Protein AF-A0A450T2B1-F1 (afdb_monomer_lite)

Radius of gyration: 15.11 Å; chains: 1; bounding box: 33×17×41 Å

pLDDT: mean 95.4, std 6.44, range [58.62, 98.31]

Organism: NCBI:txid2126562

Structure (mmCIF, N/CA/C/O backbone):
data_AF-A0A450T2B1-F1
#
_entry.id   AF-A0A450T2B1-F1
#
loop_
_atom_site.group_PDB
_atom_site.id
_atom_site.type_symbol
_atom_site.label_atom_id
_atom_site.label_alt_id
_atom_site.label_comp_id
_atom_site.label_asym_id
_atom_site.label_entity_id
_atom_site.label_seq_id
_atom_site.pdbx_PDB_ins_code
_atom_site.Cartn_x
_atom_site.Cartn_y
_atom_site.Cartn_z
_atom_site.occupancy
_atom_site.B_iso_or_equiv
_atom_site.auth_seq_id
_atom_site.auth_comp_id
_atom_site.auth_asym_id
_atom_site.auth_atom_id
_atom_site.pdbx_PDB_model_num
ATOM 1 N N . GLN A 1 1 ? -20.497 5.137 27.882 1.00 72.88 1 GLN A N 1
ATOM 2 C CA . GLN A 1 1 ? -20.690 5.278 26.419 1.00 72.88 1 GLN A CA 1
ATOM 3 C C . GLN A 1 1 ? -19.395 5.661 25.695 1.00 72.88 1 GLN A C 1
ATOM 5 O O . GLN A 1 1 ? -19.057 4.975 24.741 1.00 72.88 1 GLN A O 1
ATOM 10 N N . GLY A 1 2 ? -18.604 6.627 26.187 1.00 90.81 2 GLY A N 1
ATOM 11 C CA . GLY A 1 2 ? -17.339 7.023 25.533 1.00 90.81 2 GLY A CA 1
ATOM 12 C C . GLY A 1 2 ? -16.302 5.902 25.335 1.00 90.81 2 GLY A C 1
ATOM 13 O O . GLY A 1 2 ? -15.696 5.822 24.274 1.00 90.81 2 GLY A O 1
ATOM 14 N N . MET A 1 3 ? -16.147 4.975 26.293 1.00 92.56 3 MET A N 1
ATOM 15 C CA . MET A 1 3 ? -15.194 3.856 26.150 1.00 92.56 3 MET A CA 1
ATOM 16 C C . MET A 1 3 ? -15.533 2.908 24.989 1.00 92.56 3 MET A C 1
ATOM 18 O O . MET A 1 3 ? -14.639 2.486 24.264 1.00 92.56 3 MET A O 1
ATOM 22 N N . GLN A 1 4 ? -16.815 2.589 24.780 1.00 91.50 4 GLN A N 1
ATOM 23 C CA . GLN A 1 4 ? -17.232 1.728 23.666 1.00 91.50 4 GLN A CA 1
ATOM 24 C C . GLN A 1 4 ? -16.998 2.407 22.313 1.00 91.50 4 GLN A C 1
ATOM 26 O O . GLN A 1 4 ? -16.494 1.767 21.395 1.00 91.50 4 GLN A O 1
ATOM 31 N N . GLN A 1 5 ? -17.299 3.704 22.210 1.00 92.50 5 GLN A N 1
ATOM 32 C CA . GLN A 1 5 ? -17.051 4.482 20.994 1.00 92.50 5 GLN A CA 1
ATOM 33 C C . GLN A 1 5 ? -15.552 4.576 20.682 1.00 92.50 5 GLN A C 1
ATOM 35 O O . GLN A 1 5 ? -15.155 4.332 19.546 1.00 92.50 5 GLN A O 1
ATOM 40 N N . GLY A 1 6 ? -14.716 4.842 21.691 1.00 95.94 6 GLY A N 1
ATOM 41 C CA . GLY A 1 6 ? -13.262 4.888 21.521 1.00 95.94 6 GLY A CA 1
ATOM 42 C C . GLY A 1 6 ? -12.676 3.553 21.053 1.00 95.94 6 GLY A C 1
ATOM 43 O O . GLY A 1 6 ? -11.861 3.529 20.134 1.00 95.94 6 GLY A O 1
ATOM 44 N N . MET A 1 7 ? -13.137 2.429 21.617 1.00 96.31 7 MET A N 1
ATOM 45 C CA . MET A 1 7 ? -12.703 1.097 21.177 1.00 96.31 7 MET A CA 1
ATOM 46 C C . MET A 1 7 ? -13.123 0.790 19.734 1.00 96.31 7 MET A C 1
ATOM 48 O O . MET A 1 7 ? -12.312 0.281 18.963 1.00 96.31 7 MET A O 1
ATOM 52 N N . GLN A 1 8 ? -14.358 1.124 19.346 1.00 96.38 8 GLN A N 1
ATOM 53 C CA . GLN A 1 8 ? -14.837 0.919 17.974 1.00 96.38 8 GLN A CA 1
ATOM 54 C C . GLN A 1 8 ? -14.045 1.752 16.960 1.00 96.38 8 GLN A C 1
ATOM 56 O O . GLN A 1 8 ? -13.615 1.222 15.937 1.00 96.38 8 GLN A O 1
ATOM 61 N N . GLN A 1 9 ? -13.800 3.031 17.261 1.00 95.50 9 GLN A N 1
ATOM 62 C CA . GLN A 1 9 ? -13.003 3.909 16.402 1.00 95.50 9 GLN A CA 1
ATOM 63 C C . GLN A 1 9 ? -11.564 3.403 16.256 1.00 95.50 9 GLN A C 1
ATOM 65 O O . GLN A 1 9 ? -11.060 3.317 15.138 1.00 95.50 9 GLN A O 1
ATOM 70 N N . GLY A 1 10 ? -10.923 3.013 17.363 1.00 97.38 10 GLY A N 1
ATOM 71 C CA . GLY A 1 10 ? -9.563 2.473 17.333 1.00 97.38 10 GLY A CA 1
ATOM 72 C C . GLY A 1 10 ? -9.461 1.183 16.518 1.00 97.38 10 GLY A C 1
ATOM 73 O O . GLY A 1 10 ? -8.546 1.033 15.711 1.00 97.38 10 GLY A O 1
ATOM 74 N N . MET A 1 11 ? -10.432 0.276 16.664 1.00 97.81 11 MET A N 1
ATOM 75 C CA . MET A 1 11 ? -10.485 -0.962 15.883 1.00 97.81 11 MET A CA 1
ATOM 76 C C . MET A 1 11 ? -10.654 -0.685 14.384 1.00 97.81 11 MET A C 1
ATOM 78 O O . MET A 1 11 ? -9.929 -1.258 13.573 1.00 97.81 11 MET A O 1
ATOM 82 N N . GLN A 1 12 ? -11.560 0.223 14.011 1.00 97.56 12 GLN A N 1
ATOM 83 C CA . GLN A 1 12 ? -11.785 0.590 12.613 1.00 97.56 12 GLN A CA 1
ATOM 84 C C . GLN A 1 12 ? -10.541 1.232 11.984 1.00 97.56 12 GLN A C 1
ATOM 86 O O . GLN A 1 12 ? -10.158 0.872 10.872 1.00 97.56 12 GLN A O 1
ATOM 91 N N . GLN A 1 13 ? -9.882 2.145 12.703 1.00 96.94 13 GLN A N 1
ATOM 92 C CA . GLN A 1 13 ? -8.642 2.772 12.245 1.00 96.94 13 GLN A CA 1
ATOM 93 C C . GLN A 1 13 ? -7.516 1.747 12.085 1.00 96.94 13 GLN A C 1
ATOM 95 O O . GLN A 1 13 ? -6.820 1.763 11.073 1.00 96.94 13 GLN A O 1
ATOM 100 N N . GLY A 1 14 ? -7.357 0.838 13.051 1.00 98.12 14 GLY A N 1
ATOM 101 C CA . GLY A 1 14 ? -6.353 -0.222 12.984 1.00 98.12 14 GLY A CA 1
ATOM 102 C C . GLY A 1 14 ? -6.571 -1.158 11.795 1.00 98.12 14 GLY A C 1
ATOM 103 O O . GLY A 1 14 ? -5.617 -1.486 11.094 1.00 98.12 14 GLY A O 1
ATOM 104 N N . MET A 1 15 ? -7.825 -1.531 11.525 1.00 98.12 15 MET A N 1
ATOM 105 C CA . MET A 1 15 ? -8.177 -2.365 10.376 1.00 98.12 15 MET A CA 1
ATOM 106 C C . MET A 1 15 ? -7.849 -1.665 9.051 1.00 98.12 15 MET A C 1
ATOM 108 O O . MET A 1 15 ? -7.116 -2.228 8.244 1.00 98.12 15 MET A O 1
ATOM 112 N N . GLN A 1 16 ? -8.277 -0.410 8.872 1.00 97.38 16 GLN A N 1
ATOM 113 C CA . GLN A 1 16 ? -7.991 0.361 7.653 1.00 97.38 16 GLN A CA 1
ATOM 114 C C . GLN A 1 16 ? -6.487 0.565 7.424 1.00 97.38 16 GLN A C 1
ATOM 116 O O . GLN A 1 16 ? -5.999 0.407 6.305 1.00 97.38 16 GLN A O 1
ATOM 121 N N . GLN A 1 17 ? -5.729 0.883 8.480 1.00 97.00 17 GLN A N 1
ATOM 122 C CA . GLN A 1 17 ? -4.272 1.026 8.389 1.00 97.00 17 GLN A CA 1
ATOM 123 C C . GLN A 1 17 ? -3.594 -0.302 8.034 1.00 97.00 17 GLN A C 1
ATOM 125 O O . GLN A 1 17 ? -2.668 -0.319 7.223 1.00 97.00 17 GLN A O 1
ATOM 130 N N . GLY A 1 18 ? -4.057 -1.412 8.615 1.00 97.88 18 GLY A N 1
ATOM 131 C CA . GLY A 1 18 ? -3.551 -2.751 8.322 1.00 97.88 18 GLY A CA 1
ATOM 132 C C . GLY A 1 18 ? -3.809 -3.171 6.876 1.00 97.88 18 GLY A C 1
ATOM 133 O O . GLY A 1 18 ? -2.882 -3.615 6.198 1.00 97.88 18 GLY A O 1
ATOM 134 N N . GLU A 1 19 ? -5.034 -2.976 6.385 1.00 97.69 19 GLU A N 1
ATOM 135 C CA . GLU A 1 19 ? -5.410 -3.262 4.996 1.00 97.69 19 GLU A CA 1
ATOM 136 C C . GLU A 1 19 ? -4.583 -2.429 4.010 1.00 97.69 19 GLU A C 1
ATOM 138 O O . GLU A 1 19 ? -3.999 -2.978 3.075 1.00 97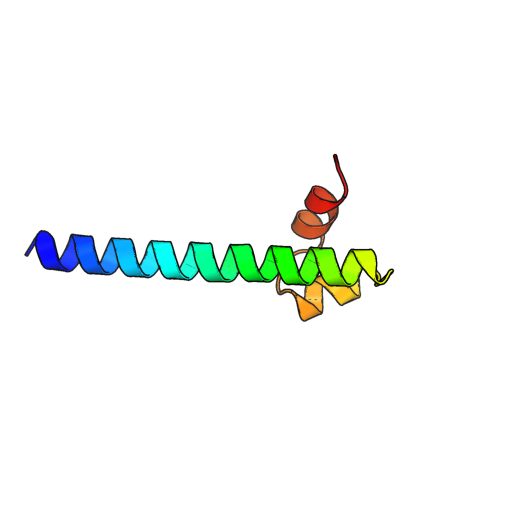.69 19 GLU A O 1
ATOM 143 N N . HIS A 1 20 ? -4.438 -1.124 4.261 1.00 97.06 20 HIS A N 1
ATOM 144 C CA . HIS A 1 20 ? -3.646 -0.251 3.397 1.00 97.06 20 HIS A CA 1
ATOM 145 C C . HIS A 1 20 ? -2.153 -0.613 3.406 1.00 97.06 20 HIS A C 1
ATOM 147 O O . HIS A 1 20 ? -1.521 -0.693 2.351 1.00 97.06 20 HIS A O 1
ATOM 153 N N . LYS A 1 21 ? -1.580 -0.903 4.582 1.00 97.94 21 LYS A N 1
ATOM 154 C CA . LYS A 1 21 ? -0.187 -1.356 4.690 1.00 97.94 21 LYS A CA 1
ATOM 155 C C . LYS A 1 21 ? 0.030 -2.652 3.911 1.00 97.94 21 LYS A C 1
ATOM 157 O O . LYS A 1 21 ? 1.005 -2.761 3.168 1.00 97.94 21 LYS A O 1
ATOM 162 N N . LYS A 1 22 ? -0.894 -3.609 4.032 1.00 98.19 22 LYS A N 1
ATOM 163 C CA . LYS A 1 22 ? -0.817 -4.875 3.300 1.00 98.19 22 LYS A CA 1
ATOM 164 C C . LYS A 1 22 ? -0.884 -4.662 1.788 1.00 98.19 22 LYS A C 1
ATOM 166 O O . LYS A 1 22 ? -0.115 -5.288 1.061 1.00 98.19 22 LYS A O 1
ATOM 171 N N . ALA A 1 23 ? -1.754 -3.769 1.321 1.00 98.25 23 ALA A N 1
ATOM 172 C CA . ALA A 1 23 ? -1.858 -3.412 -0.090 1.00 98.25 23 ALA A CA 1
ATOM 173 C C . ALA A 1 23 ? -0.529 -2.853 -0.636 1.00 98.25 23 ALA A C 1
ATOM 175 O O . ALA A 1 23 ? -0.068 -3.279 -1.695 1.00 98.25 23 ALA A O 1
ATOM 176 N N . ILE A 1 24 ? 0.145 -1.977 0.122 1.00 97.94 24 ILE A N 1
ATOM 177 C CA . ILE A 1 24 ? 1.467 -1.439 -0.244 1.00 97.94 24 ILE A CA 1
ATOM 178 C C . ILE A 1 24 ? 2.533 -2.539 -0.300 1.00 97.94 24 ILE A C 1
ATOM 180 O O . ILE A 1 24 ? 3.319 -2.572 -1.245 1.00 97.94 24 ILE A O 1
ATOM 184 N N . GLU A 1 25 ? 2.577 -3.438 0.686 1.00 98.06 25 GLU A N 1
ATOM 185 C CA . GLU A 1 25 ? 3.535 -4.554 0.708 1.00 98.06 25 GLU A CA 1
ATOM 186 C C . GLU A 1 25 ? 3.369 -5.466 -0.515 1.00 98.06 25 GLU A C 1
ATOM 188 O O . GLU A 1 25 ? 4.355 -5.813 -1.165 1.00 98.06 25 GLU A O 1
ATOM 193 N N . VAL A 1 26 ? 2.123 -5.808 -0.863 1.00 98.12 26 VAL A N 1
ATOM 194 C CA . VAL A 1 26 ? 1.807 -6.601 -2.062 1.00 98.12 26 VAL A CA 1
ATOM 195 C C . VAL A 1 26 ? 2.220 -5.857 -3.331 1.00 98.12 26 VAL A C 1
ATOM 197 O O . VAL A 1 26 ? 2.824 -6.457 -4.218 1.00 98.12 26 VAL A O 1
ATOM 200 N N . ALA A 1 27 ? 1.929 -4.556 -3.416 1.00 98.25 27 ALA A N 1
ATOM 201 C CA . ALA A 1 27 ? 2.285 -3.756 -4.580 1.00 98.25 27 ALA A CA 1
ATOM 202 C C . ALA A 1 27 ? 3.802 -3.679 -4.794 1.00 98.25 27 ALA A C 1
ATOM 204 O O . ALA A 1 27 ? 4.263 -3.855 -5.918 1.00 98.25 27 ALA A O 1
ATOM 205 N N . ARG A 1 28 ? 4.578 -3.464 -3.723 1.00 97.31 28 ARG A N 1
ATOM 206 C CA . ARG A 1 28 ? 6.048 -3.430 -3.781 1.00 97.31 28 ARG A CA 1
ATOM 207 C C . ARG A 1 28 ? 6.624 -4.766 -4.228 1.00 97.31 28 ARG A C 1
ATOM 209 O O . ARG A 1 28 ? 7.355 -4.788 -5.207 1.00 97.31 28 ARG A O 1
ATOM 216 N N . ALA A 1 29 ? 6.211 -5.864 -3.595 1.00 98.06 29 ALA A N 1
ATOM 217 C CA . ALA A 1 29 ? 6.688 -7.194 -3.966 1.00 98.06 29 ALA A CA 1
ATOM 218 C C . ALA A 1 29 ? 6.416 -7.511 -5.446 1.00 98.06 29 ALA A C 1
ATOM 220 O O . ALA A 1 29 ? 7.272 -8.043 -6.139 1.00 98.06 29 ALA A O 1
ATOM 221 N N . ALA A 1 30 ? 5.244 -7.142 -5.963 1.00 97.88 30 ALA A N 1
ATOM 222 C CA . ALA A 1 30 ? 4.917 -7.371 -7.365 1.00 97.88 30 ALA A CA 1
ATOM 223 C C . ALA A 1 30 ? 5.698 -6.473 -8.340 1.00 97.88 30 ALA A C 1
ATOM 225 O O . ALA A 1 30 ? 6.052 -6.919 -9.430 1.00 97.88 30 ALA A O 1
ATOM 226 N N . LEU A 1 31 ? 5.970 -5.220 -7.966 1.00 96.62 31 LEU A N 1
ATOM 227 C CA . LEU A 1 31 ? 6.853 -4.343 -8.739 1.00 96.62 31 LEU A CA 1
ATOM 228 C C . LEU A 1 31 ? 8.290 -4.879 -8.765 1.00 96.62 31 LEU A C 1
ATOM 230 O O . LEU A 1 31 ? 8.917 -4.841 -9.821 1.00 96.62 31 LEU A O 1
ATOM 234 N N . ASP A 1 32 ? 8.780 -5.407 -7.640 1.00 96.81 32 ASP A N 1
ATOM 235 C CA . ASP A 1 32 ? 10.114 -6.009 -7.526 1.00 96.81 32 ASP A CA 1
ATOM 236 C C . ASP A 1 32 ? 10.251 -7.256 -8.422 1.00 96.81 32 ASP A C 1
ATOM 238 O O . ASP A 1 32 ? 11.299 -7.481 -9.023 1.00 96.81 32 ASP A O 1
ATOM 242 N N . GLU A 1 33 ? 9.161 -8.008 -8.607 1.00 97.38 33 GLU A N 1
ATOM 243 C CA . GLU A 1 33 ? 9.047 -9.112 -9.578 1.00 97.38 33 GLU A CA 1
ATOM 244 C C . GLU A 1 33 ? 8.898 -8.632 -11.042 1.00 97.38 33 GLU A C 1
ATOM 246 O O . GLU A 1 33 ? 8.708 -9.432 -11.960 1.00 97.38 33 GLU A O 1
ATOM 251 N N . GLY A 1 34 ? 8.958 -7.321 -11.295 1.00 96.44 34 GLY A N 1
ATOM 252 C CA . GLY A 1 34 ? 8.886 -6.732 -12.634 1.00 96.44 34 GLY A CA 1
ATOM 253 C C . GLY A 1 34 ? 7.476 -6.665 -13.227 1.00 96.44 34 GLY A C 1
ATOM 254 O O . GLY A 1 34 ? 7.324 -6.468 -14.437 1.00 96.44 34 GLY A O 1
ATOM 255 N N . MET A 1 35 ? 6.425 -6.826 -12.415 1.00 97.75 35 MET A N 1
ATOM 256 C CA . MET A 1 35 ? 5.048 -6.725 -12.902 1.00 97.75 35 MET A CA 1
ATOM 257 C C . MET A 1 35 ? 4.695 -5.284 -13.296 1.00 97.75 35 MET A C 1
ATOM 259 O O . MET A 1 35 ? 5.061 -4.312 -12.637 1.00 97.75 35 MET A O 1
ATOM 263 N N . GLY A 1 36 ? 3.913 -5.136 -14.368 1.00 97.56 36 GLY A N 1
ATOM 264 C CA . GLY A 1 36 ? 3.448 -3.826 -14.828 1.00 97.56 36 GLY A CA 1
ATOM 265 C C . GLY A 1 36 ? 2.418 -3.187 -13.887 1.00 97.56 36 GLY A C 1
ATOM 266 O O . GLY A 1 36 ? 1.577 -3.877 -13.312 1.00 97.56 36 GLY A O 1
ATOM 267 N N . ILE A 1 37 ? 2.419 -1.851 -13.809 1.00 97.44 37 ILE A N 1
ATOM 268 C CA . ILE A 1 37 ? 1.576 -1.038 -12.903 1.00 97.44 37 ILE A CA 1
ATOM 269 C C . ILE A 1 37 ? 0.094 -1.446 -12.931 1.00 97.44 37 ILE A C 1
AT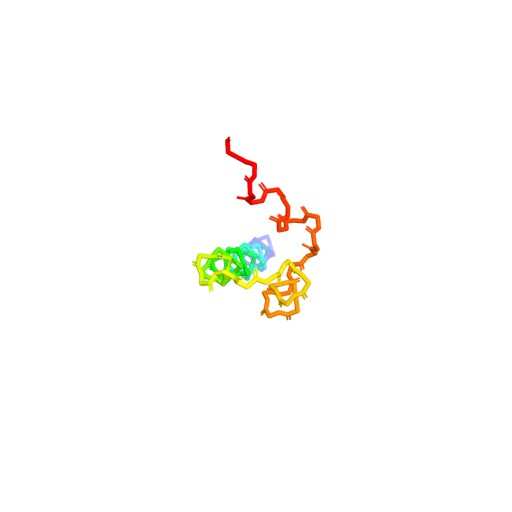OM 271 O O . ILE A 1 37 ? -0.521 -1.594 -11.878 1.00 97.44 37 ILE A O 1
ATOM 275 N N . GLY A 1 38 ? -0.483 -1.681 -14.113 1.00 97.94 38 GLY A N 1
ATOM 276 C CA . GLY A 1 38 ? -1.893 -2.068 -14.232 1.00 97.94 38 GLY A CA 1
ATOM 277 C C . GLY A 1 38 ? -2.210 -3.452 -13.647 1.00 97.94 38 GLY A C 1
ATOM 278 O O . GLY A 1 38 ? -3.309 -3.674 -13.144 1.00 97.94 38 GLY A O 1
ATOM 279 N N . VAL A 1 39 ? -1.256 -4.391 -13.674 1.00 98.19 39 VAL A N 1
ATOM 280 C CA . VAL A 1 39 ? -1.397 -5.701 -13.011 1.00 98.19 39 VAL A CA 1
ATOM 281 C C . VAL A 1 39 ? -1.240 -5.533 -11.505 1.00 98.19 39 VAL A C 1
ATOM 283 O O . VAL A 1 39 ? -2.079 -6.021 -10.750 1.00 98.19 39 VAL A O 1
ATOM 286 N N . VAL A 1 40 ? -0.230 -4.771 -11.078 1.00 98.31 40 VAL A N 1
ATOM 287 C CA . VAL A 1 40 ? 0.024 -4.455 -9.666 1.00 98.31 40 VAL A CA 1
ATOM 288 C C . VAL A 1 40 ? -1.195 -3.786 -9.019 1.00 98.31 40 VAL A C 1
ATOM 290 O O . VAL A 1 40 ? -1.575 -4.138 -7.903 1.00 98.31 40 VAL A O 1
ATOM 293 N N . SER A 1 41 ? -1.869 -2.882 -9.734 1.00 98.25 41 SER A N 1
ATOM 294 C CA . SER A 1 41 ? -3.100 -2.221 -9.277 1.00 98.25 41 SE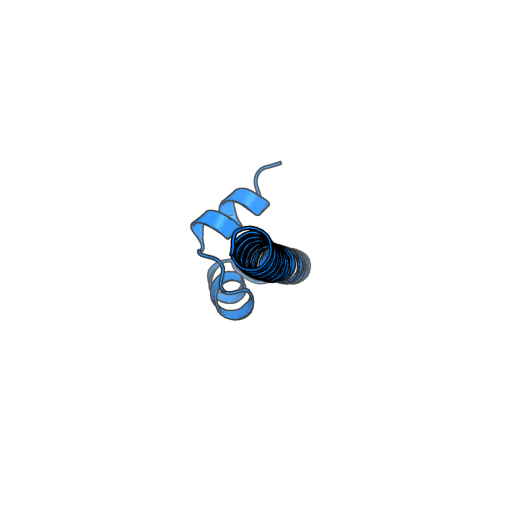R A CA 1
ATOM 295 C C . SER A 1 41 ? -4.208 -3.224 -8.987 1.00 98.25 41 SER A C 1
ATOM 297 O O . SER A 1 41 ? -4.788 -3.222 -7.903 1.00 98.25 41 SER A O 1
ATOM 299 N N . LYS A 1 42 ? -4.437 -4.163 -9.908 1.00 98.00 42 LYS A N 1
ATOM 300 C CA . LYS A 1 42 ? -5.489 -5.175 -9.757 1.00 98.00 42 LYS A CA 1
ATOM 301 C C .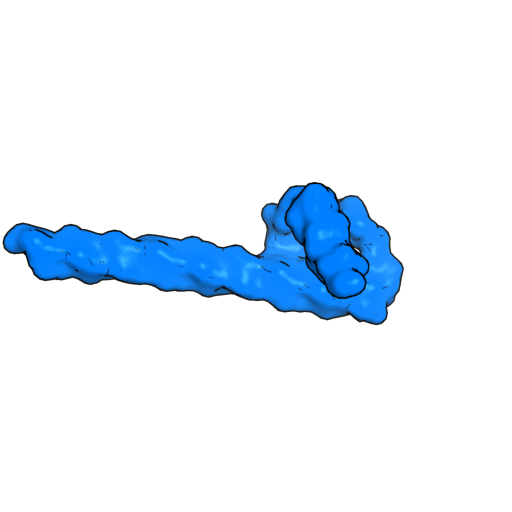 LYS A 1 42 ? -5.239 -6.126 -8.589 1.00 98.00 42 LYS A C 1
ATOM 303 O O . LYS A 1 42 ? -6.193 -6.489 -7.912 1.00 98.00 42 LYS A O 1
ATOM 308 N N . ILE A 1 43 ? -3.991 -6.542 -8.361 1.00 97.38 43 ILE A N 1
ATOM 309 C CA . ILE A 1 43 ? -3.668 -7.510 -7.297 1.00 97.38 43 ILE A CA 1
ATOM 310 C C . ILE A 1 43 ? -3.587 -6.867 -5.909 1.00 97.38 43 ILE A C 1
ATOM 312 O O . ILE A 1 43 ? -3.932 -7.510 -4.923 1.00 97.38 43 ILE A O 1
ATOM 316 N N . SER A 1 44 ? -3.114 -5.620 -5.820 1.00 97.19 44 SER A N 1
ATOM 317 C CA . SER A 1 44 ? -2.927 -4.929 -4.539 1.00 97.19 44 SER A CA 1
ATOM 318 C C . SER A 1 44 ? -4.180 -4.191 -4.082 1.00 97.19 44 SER A C 1
ATOM 320 O O . SER A 1 44 ? -4.305 -3.886 -2.901 1.00 97.19 44 SER A O 1
ATOM 322 N N . GLY A 1 45 ? -5.096 -3.889 -5.008 1.00 97.31 45 GLY A N 1
ATOM 323 C CA . GLY A 1 45 ? -6.253 -3.035 -4.750 1.00 97.31 45 GLY A CA 1
ATOM 324 C C . GLY A 1 45 ? -5.915 -1.542 -4.682 1.00 97.31 45 GLY A C 1
ATOM 325 O O . GLY A 1 45 ? -6.804 -0.741 -4.411 1.00 97.31 45 GLY A O 1
ATOM 326 N N . LEU A 1 46 ? -4.660 -1.155 -4.930 1.00 97.94 46 LEU A N 1
ATOM 327 C CA . LEU A 1 46 ? -4.249 0.246 -5.006 1.00 97.94 46 LEU A CA 1
ATOM 328 C C . LEU A 1 46 ? -4.551 0.830 -6.383 1.00 97.94 46 LEU A C 1
ATOM 330 O O . LEU A 1 46 ? -4.503 0.136 -7.402 1.00 97.94 46 LEU A O 1
ATOM 334 N N . SER A 1 47 ? -4.785 2.136 -6.434 1.00 97.94 47 SER A N 1
ATOM 335 C CA . SER A 1 47 ? -4.837 2.863 -7.702 1.00 97.94 47 SER A CA 1
ATOM 336 C C . SER A 1 47 ? -3.466 2.891 -8.391 1.00 97.94 47 SER A C 1
ATOM 338 O O . SER A 1 47 ? -2.413 2.839 -7.749 1.00 97.94 47 SER A O 1
ATOM 340 N N . GLU A 1 48 ? -3.451 3.037 -9.718 1.00 97.31 48 GLU A N 1
ATOM 341 C CA . GLU A 1 48 ? -2.188 3.232 -10.442 1.00 97.31 48 GLU A CA 1
ATOM 342 C C . GLU A 1 48 ? -1.422 4.472 -9.958 1.00 97.31 48 GLU A C 1
ATOM 344 O O . GLU A 1 48 ? -0.194 4.477 -9.966 1.00 97.31 48 GLU A O 1
ATOM 349 N N . GLU A 1 49 ? -2.125 5.521 -9.520 1.00 96.94 49 GLU A N 1
ATOM 350 C CA . GLU A 1 49 ? -1.502 6.726 -8.965 1.00 96.94 49 GLU A CA 1
ATOM 351 C C . GLU A 1 49 ? -0.772 6.443 -7.650 1.00 96.94 49 GLU A C 1
ATOM 353 O O . GLU A 1 49 ? 0.349 6.914 -7.458 1.00 96.94 49 GLU A O 1
ATOM 358 N N . GLU A 1 50 ? -1.374 5.657 -6.755 1.00 96.56 50 GLU A N 1
ATOM 359 C CA . GLU A 1 50 ? -0.715 5.195 -5.529 1.00 96.56 50 GLU A CA 1
ATOM 360 C C . GLU A 1 50 ? 0.530 4.374 -5.845 1.00 96.56 50 GLU A C 1
ATOM 362 O O . GLU A 1 50 ? 1.584 4.617 -5.264 1.00 96.56 50 GLU A O 1
ATOM 367 N N . ILE A 1 51 ? 0.442 3.466 -6.815 1.00 97.44 51 ILE A N 1
ATOM 368 C CA . ILE A 1 51 ? 1.575 2.634 -7.234 1.00 97.44 51 ILE A CA 1
ATOM 369 C C . ILE A 1 51 ? 2.694 3.484 -7.833 1.00 97.44 51 ILE A C 1
ATOM 371 O O . ILE A 1 51 ? 3.858 3.285 -7.499 1.00 97.44 51 ILE A O 1
ATOM 375 N N . ARG A 1 52 ? 2.369 4.483 -8.662 1.00 95.94 52 ARG A N 1
ATOM 376 C CA . ARG A 1 52 ? 3.368 5.422 -9.197 1.00 95.94 52 ARG A CA 1
ATOM 3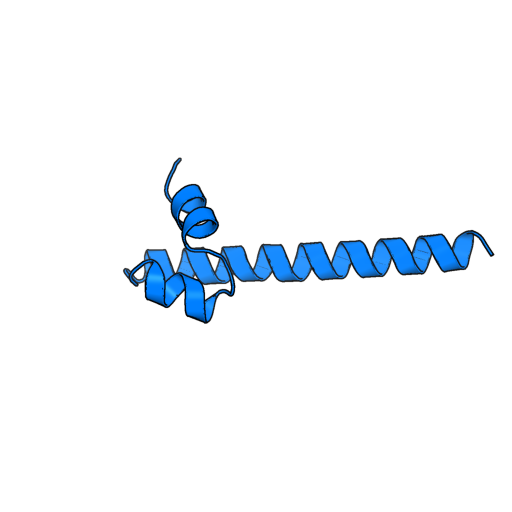77 C C . ARG A 1 52 ? 4.077 6.188 -8.083 1.00 95.94 52 ARG A C 1
ATOM 379 O O . ARG A 1 52 ? 5.282 6.384 -8.179 1.00 95.94 52 ARG A O 1
ATOM 386 N N . ARG A 1 53 ? 3.376 6.564 -7.005 1.00 95.38 53 ARG A N 1
ATOM 387 C CA . ARG A 1 53 ? 4.008 7.191 -5.829 1.00 95.38 53 ARG A CA 1
ATOM 388 C C . ARG A 1 53 ? 4.983 6.259 -5.106 1.00 95.38 53 ARG A C 1
ATOM 390 O O . ARG A 1 53 ? 5.937 6.755 -4.523 1.00 95.38 53 ARG A O 1
ATOM 397 N N . LEU A 1 54 ? 4.790 4.938 -5.166 1.00 93.25 54 LEU A N 1
ATOM 398 C CA . LEU A 1 54 ? 5.735 3.972 -4.586 1.00 93.25 54 LEU A CA 1
ATOM 399 C C . LEU A 1 54 ? 7.060 3.886 -5.358 1.00 93.25 54 LEU A C 1
ATOM 401 O O . LEU A 1 54 ? 8.044 3.439 -4.780 1.00 93.25 54 LEU A O 1
ATOM 405 N N . LEU A 1 55 ? 7.090 4.304 -6.626 1.00 88.69 55 LEU A N 1
ATOM 406 C CA . LEU A 1 55 ? 8.282 4.272 -7.485 1.00 88.69 55 LEU A CA 1
ATOM 407 C C . LEU A 1 55 ? 9.148 5.534 -7.376 1.00 88.69 55 LEU A C 1
ATOM 409 O O . LEU A 1 55 ? 10.281 5.543 -7.847 1.00 88.69 55 LEU A O 1
ATOM 413 N N . ILE A 1 56 ? 8.616 6.607 -6.789 1.00 81.94 56 ILE A N 1
ATOM 414 C CA . ILE A 1 56 ? 9.325 7.874 -6.608 1.00 81.94 56 ILE A CA 1
ATOM 415 C C . ILE A 1 56 ? 10.010 7.804 -5.239 1.00 81.94 56 ILE A C 1
ATOM 417 O O . ILE A 1 56 ? 9.329 7.820 -4.211 1.00 81.94 56 ILE A O 1
ATOM 421 N N . HIS A 1 57 ? 11.332 7.634 -5.214 1.00 58.62 57 HIS A N 1
ATOM 422 C CA . HIS A 1 57 ? 12.185 7.706 -4.017 1.00 58.62 57 HIS A CA 1
ATOM 423 C C . HIS A 1 57 ? 13.219 8.811 -4.213 1.00 58.62 57 HIS A C 1
ATOM 425 O O . HIS A 1 57 ? 13.732 8.928 -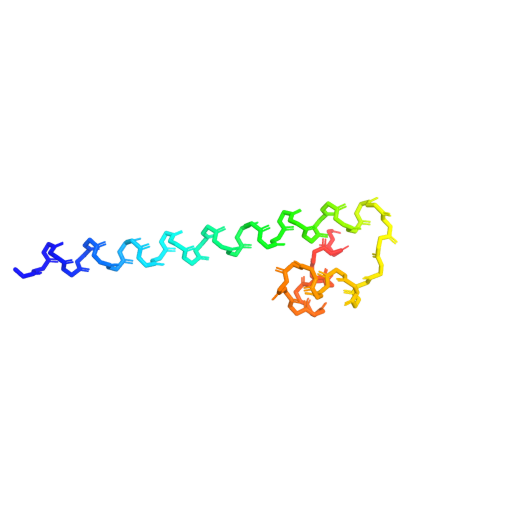5.349 1.00 58.62 57 HIS A O 1
#

Secondary structure (DSSP, 8-state):
-HHHHHHHHHHHHHHHHHHHHHHHHHHHHHHHTT--HHHHHHHH---HHHHHHHH--

Foldseek 3Di:
DVVVVVVVVVVVVVVVVVLLVQLLVQLVVCVVVVDDLVVSCVVSVHDSVVSVVVVPD

Sequence (57 aa):
QGMQQGMQQGMQQGMQQGEHKKAIEVARAALDEGMGIGVVSKISGLSEEEIRRLLIH